Protein AF-A0A1G3ACG8-F1 (afdb_monomer)

Sequence (148 aa):
MSSANKPGHFAMQLLQQDQPFSESQYKEYRMKLEDALTTAQRRERLVGHAAWVSFLIAFVLMFVGGSKVAGDFDPSSRDATIFSVTLGVIYCIAAVTWPLAMASYFSRFRPRVRDLKEQIRDTAILALQCEIADLRKQIGTPRRDDAT

Mean predicted aligned error: 13.7 Å

pLDDT: mean 75.16, std 11.07, range [40.5, 90.44]

Solvent-accessible surface area (backbone atoms only — not comparable to full-a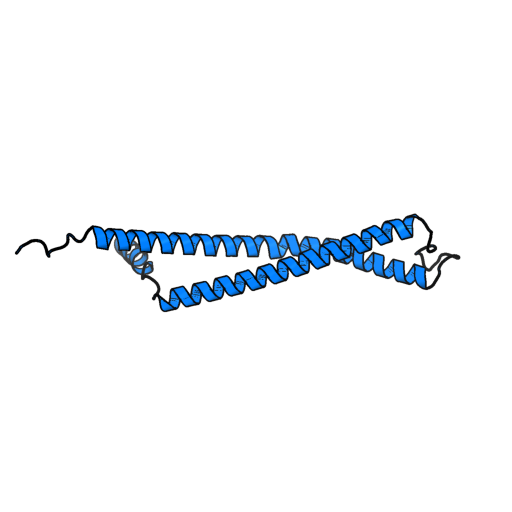tom values): 8266 Å² total; per-residue (Å²): 140,81,83,82,80,64,72,66,61,57,56,53,53,59,62,58,68,67,61,76,67,52,72,66,57,48,53,52,53,51,51,54,50,50,52,51,47,54,53,51,50,53,51,45,52,52,45,52,48,53,22,54,52,26,44,53,53,26,51,54,43,52,52,47,55,73,65,45,80,61,31,43,49,49,80,87,44,94,60,42,39,78,67,18,36,51,51,38,52,51,32,52,51,22,58,55,47,23,59,53,36,49,49,48,43,63,70,59,40,53,55,54,55,49,54,52,51,50,52,52,50,52,55,50,52,54,52,52,51,50,51,53,53,50,51,49,50,61,68,69,49,74,78,87,76,84,83,128

Nearest PDB structures (foldseek):
  7o3w-assembly1_A  TM=4.739E-01  e=5.590E-01  Synechocystis sp. PCC 6803 substr. Kazusa
  7o3z-assembly1_F  TM=3.455E-01  e=3.235E-01  Synechocystis sp. PCC 6803 substr. Kazusa
  3q0k-assembly2_C  TM=4.855E-01  e=3.047E+00  Homo sapiens
  8qbr-assembly1_A  TM=4.279E-01  e=3.218E+00  Nostoc punctiforme
  2rd0-assembly1_B  TM=3.631E-01  e=5.561E+00  Homo sapiens

Foldseek 3Di:
DDDDDDPVVVVVVVVVVPPPDDPVRLVVVLVVLVVQLVVLVVVLVVLVVLLVVLVVLLVVLVCCQVVCPVHHCDPPDPRDDPVSVVSNVSNVCSVVSNVVSVCCNVPPRVVVNVVSVVVSVVSVVVVVVVVVVVVCVVVVPPPPPPDD

Secondary structure (DSSP, 8-state):
------HHHHHHHHHHTT----HHHHHHHHHHHHHHHHHHHHHHHHHHHHHHHHHHHHHHHHHHHHTTTT--S-TTSTT--HHHHHHHHHHHHHHHHHHHHHHHIIIIIHHHHHHHHHHHHHHHHHHHHHHHHHHHHHHHS--TTS--

Structure (mmCIF, N/CA/C/O backbone):
data_AF-A0A1G3ACG8-F1
#
_entry.id   AF-A0A1G3ACG8-F1
#
loop_
_atom_site.group_PDB
_atom_site.id
_atom_site.type_symbol
_atom_site.label_atom_id
_atom_site.label_alt_id
_atom_site.label_comp_id
_atom_site.label_asym_id
_atom_site.label_entity_id
_atom_site.label_seq_id
_atom_site.pdbx_PDB_ins_code
_atom_site.Cartn_x
_atom_site.Cartn_y
_atom_site.Cartn_z
_atom_site.occupancy
_atom_site.B_iso_or_equiv
_atom_site.auth_seq_id
_atom_site.auth_comp_id
_atom_site.auth_asym_id
_atom_site.auth_atom_id
_atom_site.pdbx_PDB_model_num
ATOM 1 N N . MET A 1 1 ? 9.798 -9.985 61.101 1.00 40.50 1 MET A N 1
ATOM 2 C CA . MET A 1 1 ? 8.824 -8.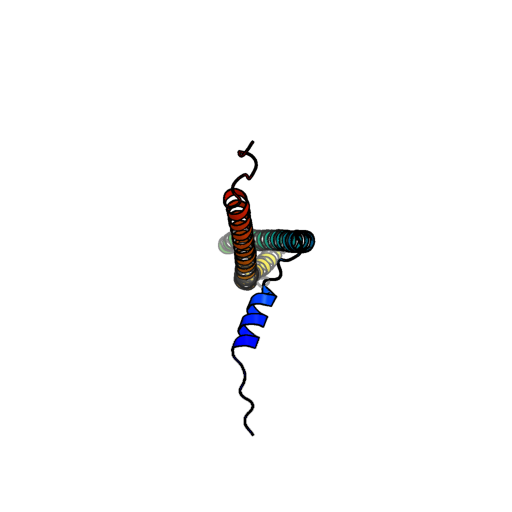907 60.826 1.00 40.50 1 MET A CA 1
ATOM 3 C C . MET A 1 1 ? 8.341 -9.086 59.396 1.00 40.50 1 MET A C 1
ATOM 5 O O . MET A 1 1 ? 9.069 -8.747 58.478 1.00 40.50 1 MET A O 1
ATOM 9 N N . SER A 1 2 ? 7.200 -9.754 59.218 1.00 44.59 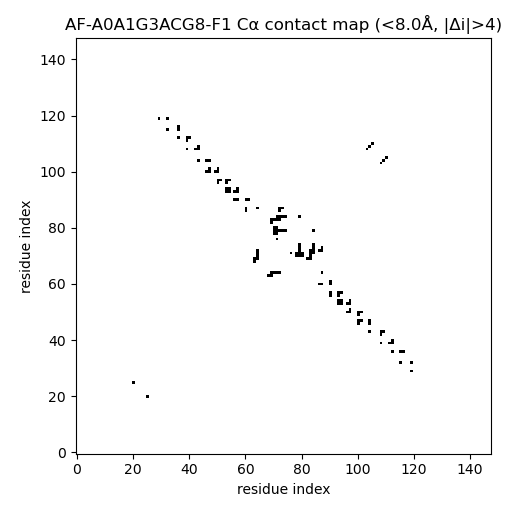2 SER A N 1
ATOM 10 C CA . SER A 1 2 ? 6.654 -10.133 57.909 1.00 44.59 2 SER A CA 1
ATOM 11 C C . SER A 1 2 ? 5.288 -9.469 57.765 1.00 44.59 2 SER A C 1
ATOM 13 O O . SER A 1 2 ? 4.360 -9.801 58.503 1.00 44.59 2 SER A O 1
ATOM 15 N N . SER A 1 3 ? 5.193 -8.466 56.895 1.00 47.75 3 SER A N 1
ATOM 16 C CA . SER A 1 3 ? 3.948 -7.748 56.630 1.00 47.75 3 SER A CA 1
ATOM 17 C C . SER A 1 3 ? 3.078 -8.588 55.700 1.00 47.75 3 SER A C 1
ATOM 19 O O . SER A 1 3 ? 3.401 -8.776 54.529 1.00 47.75 3 SER A O 1
ATOM 21 N N . ALA A 1 4 ? 1.978 -9.110 56.240 1.00 54.34 4 ALA A N 1
ATOM 22 C CA . ALA A 1 4 ? 0.964 -9.848 55.502 1.00 54.34 4 ALA A CA 1
ATOM 23 C C . ALA A 1 4 ? 0.307 -8.942 54.443 1.00 54.34 4 ALA A C 1
ATOM 25 O O . ALA A 1 4 ? -0.466 -8.037 54.763 1.00 54.34 4 ALA A O 1
ATOM 26 N N . ASN A 1 5 ? 0.639 -9.190 53.177 1.00 56.38 5 ASN A N 1
ATOM 27 C CA . ASN A 1 5 ? 0.069 -8.525 52.013 1.00 56.38 5 ASN A CA 1
ATOM 28 C C . ASN A 1 5 ? -1.395 -8.981 51.848 1.00 56.38 5 ASN A C 1
ATOM 30 O O . ASN A 1 5 ? -1.653 -10.156 51.588 1.00 56.38 5 ASN A O 1
ATOM 34 N N . LYS A 1 6 ? -2.365 -8.088 52.087 1.00 54.91 6 LYS A N 1
ATOM 35 C CA . LYS A 1 6 ? -3.800 -8.419 52.070 1.00 54.91 6 LYS A CA 1
ATOM 36 C C . LYS A 1 6 ? -4.299 -8.547 50.617 1.00 54.91 6 LYS A C 1
ATOM 38 O O . LYS A 1 6 ? -4.358 -7.531 49.926 1.00 54.91 6 LYS A O 1
ATOM 43 N N . PRO A 1 7 ? -4.758 -9.732 50.166 1.00 59.47 7 PRO A N 1
ATOM 44 C CA . PRO A 1 7 ? -5.220 -9.948 48.788 1.00 59.47 7 PRO A CA 1
ATOM 45 C C . PRO A 1 7 ? -6.462 -9.120 48.406 1.00 59.47 7 PRO A C 1
ATOM 47 O O . PRO A 1 7 ? -6.721 -8.903 47.225 1.00 59.47 7 PRO A O 1
ATOM 50 N N . GLY A 1 8 ? -7.204 -8.589 49.385 1.00 59.78 8 GLY A N 1
ATOM 51 C CA . GLY A 1 8 ? -8.377 -7.744 49.136 1.00 59.78 8 GLY A CA 1
ATOM 52 C C . GLY A 1 8 ? -8.062 -6.375 48.520 1.00 59.78 8 GLY A C 1
ATOM 53 O O . GLY A 1 8 ? -8.896 -5.837 47.798 1.00 59.78 8 GLY A O 1
ATOM 54 N N . HIS A 1 9 ? -6.861 -5.824 48.740 1.00 58.41 9 HIS A N 1
ATOM 55 C CA . HIS A 1 9 ? -6.505 -4.502 48.208 1.00 58.41 9 HIS A CA 1
ATOM 56 C C . HIS A 1 9 ? -6.258 -4.537 46.692 1.00 58.41 9 HIS A C 1
ATOM 58 O O . HIS A 1 9 ? -6.559 -3.577 45.988 1.00 58.41 9 HIS A O 1
ATOM 64 N N . PHE A 1 10 ? -5.767 -5.668 46.178 1.00 63.22 10 PHE A N 1
ATOM 65 C CA . PHE A 1 10 ? -5.525 -5.866 44.750 1.00 63.22 10 PHE A CA 1
ATOM 66 C C . PHE A 1 10 ? -6.834 -6.077 43.975 1.00 63.22 10 PHE A C 1
ATOM 68 O O . PHE A 1 10 ? -7.020 -5.501 42.909 1.00 63.22 10 PHE A O 1
ATOM 75 N N . ALA A 1 11 ? -7.784 -6.829 44.544 1.00 62.56 11 ALA A N 1
ATOM 76 C CA . ALA A 1 11 ? -9.113 -7.017 43.956 1.00 62.56 11 ALA A CA 1
ATOM 77 C C . ALA A 1 11 ? -9.922 -5.707 43.905 1.00 62.56 11 ALA A C 1
ATOM 79 O O . ALA A 1 11 ? -10.585 -5.435 42.907 1.00 62.56 11 ALA A O 1
ATOM 80 N N . MET A 1 12 ? -9.826 -4.863 44.941 1.00 55.94 12 MET A N 1
ATOM 81 C CA . MET A 1 12 ? -10.435 -3.526 44.926 1.00 55.94 12 MET A CA 1
ATOM 82 C C . MET A 1 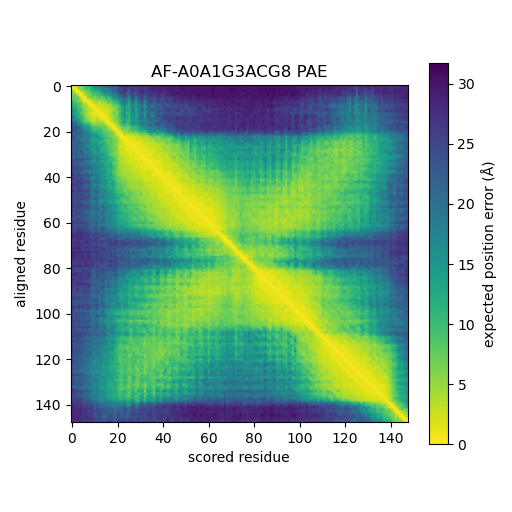12 ? -9.767 -2.580 43.918 1.00 55.94 12 MET A C 1
ATOM 84 O O . MET A 1 12 ? -10.463 -1.782 43.299 1.00 55.94 12 MET A O 1
ATOM 88 N N . GLN A 1 13 ? -8.449 -2.683 43.712 1.00 58.44 13 GLN A N 1
ATOM 89 C CA . GLN A 1 13 ? -7.744 -1.919 42.674 1.00 58.44 13 GLN A CA 1
ATOM 90 C C . GLN A 1 13 ? -8.094 -2.378 41.251 1.00 58.44 13 GLN A C 1
ATOM 92 O O . GLN A 1 13 ? -8.243 -1.530 40.376 1.00 58.44 13 GLN A O 1
ATOM 97 N N . LEU A 1 14 ? -8.289 -3.682 41.027 1.00 55.59 14 LEU A N 1
ATOM 98 C CA . LEU A 1 14 ? -8.782 -4.218 39.751 1.00 55.59 14 LEU A CA 1
ATOM 99 C C . LEU A 1 14 ? -10.220 -3.764 39.458 1.00 55.59 14 LEU A C 1
ATOM 101 O O . LEU A 1 14 ? -10.516 -3.380 38.335 1.00 55.59 14 LEU A O 1
ATOM 105 N N . LEU A 1 15 ? -11.088 -3.722 40.475 1.00 55.78 15 LEU A N 1
ATOM 106 C CA . LEU A 1 15 ? -12.457 -3.200 40.350 1.00 55.78 15 LEU A CA 1
ATOM 107 C C . LEU A 1 15 ? -12.515 -1.677 40.135 1.00 55.78 15 LEU A C 1
ATOM 109 O O . LEU A 1 15 ? -13.484 -1.181 39.572 1.00 55.78 15 LEU A O 1
ATOM 113 N N . GLN A 1 16 ? -11.500 -0.926 40.575 1.00 53.59 16 GLN A N 1
ATOM 114 C CA . GLN A 1 16 ? -11.403 0.520 40.333 1.00 53.59 16 GLN A CA 1
ATOM 115 C C . GLN A 1 16 ? -10.802 0.878 38.967 1.00 53.59 16 GLN A C 1
ATOM 117 O O . GLN A 1 16 ? -10.961 2.017 38.533 1.00 53.59 16 GLN A O 1
ATOM 122 N N . GLN A 1 17 ? -10.143 -0.059 38.272 1.00 53.41 17 GLN A N 1
ATOM 123 C CA . GLN A 1 17 ? -9.717 0.159 36.884 1.00 53.41 17 GLN A CA 1
ATOM 124 C C . GLN A 1 17 ? -10.887 0.149 35.889 1.00 53.41 17 GLN A C 1
ATOM 126 O O . GLN A 1 17 ? -10.748 0.723 34.813 1.00 53.41 17 GLN A O 1
ATOM 131 N N . ASP A 1 18 ? -12.043 -0.398 36.271 1.00 53.19 18 ASP A N 1
ATOM 132 C CA . ASP A 1 18 ? -13.298 -0.349 35.508 1.00 53.19 18 ASP A CA 1
ATOM 133 C C . ASP A 1 18 ? -14.082 0.951 35.760 1.00 53.19 18 ASP A C 1
ATOM 135 O O . ASP A 1 18 ? -15.313 0.959 35.814 1.00 53.19 18 ASP A O 1
ATOM 139 N N . GLN A 1 19 ? -13.397 2.085 35.940 1.00 52.12 19 GLN A N 1
ATOM 140 C CA . GLN A 1 19 ? -14.091 3.366 35.890 1.00 52.12 19 GLN A CA 1
ATOM 141 C C . GLN A 1 19 ? -14.521 3.576 34.429 1.00 52.12 19 GLN A C 1
ATOM 143 O O . GLN A 1 19 ? -13.648 3.699 33.564 1.00 52.12 19 GLN A O 1
ATOM 148 N N . PRO A 1 20 ? -15.832 3.556 34.111 1.00 58.47 20 PRO A N 1
ATOM 149 C CA . PRO A 1 20 ? -16.277 3.682 32.735 1.00 58.47 20 PRO A CA 1
ATOM 150 C C . PRO A 1 20 ? -15.772 5.026 32.220 1.00 58.47 20 PRO A C 1
ATOM 152 O O . PRO A 1 20 ? -16.048 6.067 32.822 1.00 58.47 20 PRO A O 1
ATOM 155 N N . PHE A 1 21 ? -14.976 4.990 31.148 1.00 58.16 21 PHE A N 1
ATOM 156 C CA . PHE A 1 21 ? -14.540 6.193 30.446 1.00 58.16 21 PHE A CA 1
ATOM 157 C C . PHE A 1 21 ? -15.738 7.125 30.277 1.00 58.16 21 PHE A C 1
ATOM 159 O O . PHE A 1 21 ? -16.827 6.668 29.917 1.00 58.16 21 PHE A O 1
ATOM 166 N N . SER A 1 22 ? -15.552 8.426 30.528 1.00 68.38 22 SER A N 1
ATOM 167 C CA . SER A 1 22 ? -16.632 9.369 30.252 1.00 68.38 22 SER A CA 1
ATOM 168 C C . SER A 1 22 ? -17.033 9.227 28.784 1.00 68.38 22 SER A C 1
ATOM 170 O O . SER A 1 22 ? -16.185 9.015 27.913 1.00 68.38 22 SER A O 1
ATOM 172 N N . GLU A 1 23 ? -18.325 9.337 28.491 1.00 71.25 23 GLU A N 1
ATOM 173 C CA . GLU A 1 23 ? -18.867 9.139 27.141 1.00 71.25 23 GLU A CA 1
ATOM 174 C C . GLU A 1 23 ? -18.129 10.004 26.091 1.00 71.25 23 GLU A C 1
ATOM 176 O O . GLU A 1 23 ? -17.880 9.586 24.958 1.00 71.25 23 GLU A O 1
ATOM 181 N N . SER A 1 24 ? -17.663 11.186 26.513 1.00 76.25 24 SER A N 1
ATOM 182 C CA . SER A 1 24 ? -16.800 12.079 25.737 1.00 76.25 24 SER A CA 1
ATOM 183 C C . SER A 1 24 ? -15.398 11.516 25.461 1.00 76.25 24 SER A C 1
ATOM 185 O O . SER A 1 24 ? -14.945 11.576 24.318 1.00 76.25 24 SER A O 1
ATOM 187 N N . GLN A 1 25 ? -14.723 10.935 26.458 1.00 73.44 25 GLN A N 1
ATOM 188 C CA . GLN A 1 25 ? -13.406 10.308 26.297 1.00 73.44 25 GLN A CA 1
ATOM 189 C C . GLN A 1 25 ? -13.481 9.063 25.411 1.00 73.44 25 GLN A C 1
ATOM 191 O O . GLN A 1 25 ? -12.606 8.857 24.569 1.00 73.44 25 GLN A O 1
ATOM 196 N N . TYR A 1 26 ? -14.543 8.265 25.546 1.00 73.25 26 TYR A N 1
ATOM 197 C CA . TYR A 1 26 ? -14.772 7.106 24.684 1.00 73.25 26 TYR A CA 1
ATOM 198 C C . TYR A 1 26 ? -14.972 7.525 23.220 1.00 73.25 26 TYR A C 1
ATOM 200 O O . TYR A 1 26 ? -14.348 6.968 22.314 1.00 73.25 26 TYR A O 1
ATOM 208 N N . LYS A 1 27 ? -15.789 8.559 22.978 1.00 77.12 27 LYS A N 1
ATOM 209 C CA . LYS A 1 27 ? -16.026 9.097 21.632 1.00 77.12 27 LYS A CA 1
ATOM 210 C C . LYS A 1 27 ? -14.745 9.635 20.991 1.00 77.12 27 LYS A C 1
ATOM 212 O O . LYS A 1 27 ? -14.491 9.371 19.815 1.00 77.12 27 LYS A O 1
ATOM 217 N N . 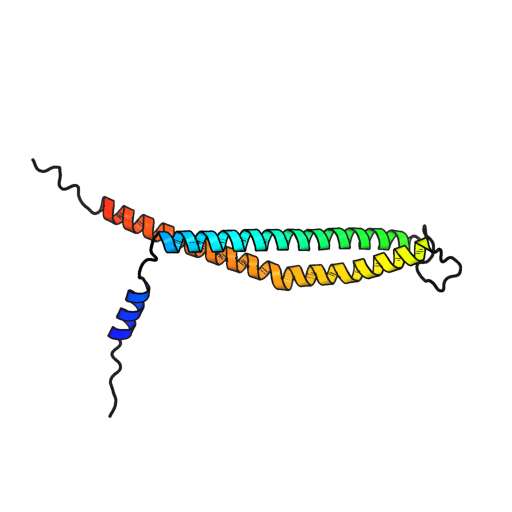GLU A 1 28 ? -13.924 10.350 21.757 1.00 80.25 28 GLU A N 1
ATOM 218 C CA . GLU A 1 28 ? -12.646 10.874 21.272 1.00 80.25 28 GLU A CA 1
ATOM 219 C C . GLU A 1 28 ? -11.642 9.748 20.972 1.00 80.25 28 GLU A C 1
ATOM 221 O O . GLU A 1 28 ? -10.967 9.770 19.939 1.00 80.25 28 GLU A O 1
ATOM 226 N N . TYR A 1 29 ? -11.577 8.729 21.833 1.00 76.00 29 TYR A N 1
ATOM 227 C CA . TYR A 1 29 ? -10.734 7.553 21.624 1.00 76.00 29 TYR A CA 1
ATOM 228 C C . TYR A 1 29 ? -11.128 6.786 20.355 1.00 76.00 29 TYR A C 1
ATOM 230 O O . TYR A 1 29 ? -10.267 6.460 19.533 1.00 76.00 29 TYR A O 1
ATOM 238 N N . ARG A 1 30 ? -12.432 6.580 20.136 1.00 77.94 30 ARG A N 1
ATOM 239 C CA . ARG A 1 30 ? -12.957 5.935 18.928 1.00 77.94 30 ARG A CA 1
ATOM 240 C C . ARG A 1 30 ? -12.621 6.724 17.660 1.00 77.94 30 ARG A C 1
ATOM 242 O O . ARG A 1 30 ? -12.152 6.127 16.695 1.00 77.94 30 ARG A O 1
ATOM 249 N N . MET A 1 31 ? -12.793 8.049 17.669 1.00 82.44 31 MET A N 1
ATOM 250 C CA . MET A 1 31 ? -12.417 8.893 16.525 1.00 82.44 31 MET A CA 1
ATOM 251 C C . MET A 1 31 ? -10.925 8.778 16.190 1.00 82.44 31 MET A C 1
ATOM 253 O O . MET A 1 31 ? -10.574 8.636 15.021 1.00 82.44 31 MET A O 1
ATOM 257 N N . LYS A 1 32 ? -10.041 8.784 17.197 1.00 81.75 32 LYS A N 1
ATOM 258 C CA . LYS A 1 32 ? -8.591 8.618 16.982 1.00 81.75 32 LYS A CA 1
ATOM 259 C C . LYS A 1 32 ? -8.245 7.250 16.389 1.00 81.75 32 LYS A C 1
ATOM 261 O O . LYS A 1 32 ? -7.386 7.168 15.513 1.00 81.75 32 LYS A O 1
ATOM 266 N N . LEU A 1 33 ? -8.912 6.187 16.836 1.00 76.75 33 LEU A N 1
ATOM 267 C CA . LEU A 1 33 ? -8.748 4.835 16.289 1.00 76.75 33 LEU A CA 1
ATOM 268 C C . LEU A 1 33 ? -9.221 4.733 14.836 1.00 76.75 33 LEU A C 1
ATOM 270 O O . LEU A 1 33 ? -8.519 4.158 14.005 1.00 76.75 33 LEU A O 1
ATOM 274 N N . GLU A 1 34 ? -10.380 5.309 14.515 1.00 80.81 34 GLU A N 1
ATOM 275 C CA . GLU A 1 34 ? -10.910 5.337 13.149 1.00 80.81 34 GLU A CA 1
ATOM 276 C C . GLU A 1 34 ? -9.994 6.143 12.209 1.00 80.81 34 GLU A C 1
ATOM 278 O O . GLU A 1 34 ? -9.677 5.685 11.107 1.00 80.81 34 GLU A O 1
ATOM 283 N N . ASP A 1 35 ? -9.475 7.291 12.650 1.00 84.75 35 ASP A N 1
ATOM 284 C CA . ASP A 1 35 ? -8.535 8.101 11.864 1.00 84.75 35 ASP A CA 1
ATOM 285 C C . ASP A 1 35 ? -7.184 7.385 11.647 1.00 84.75 35 ASP A C 1
ATOM 287 O O . ASP A 1 35 ? -6.642 7.333 10.535 1.00 84.75 35 ASP A O 1
ATOM 291 N N . ALA A 1 36 ? -6.672 6.713 12.682 1.00 76.69 36 ALA A N 1
ATOM 292 C CA . ALA A 1 36 ? -5.478 5.879 12.572 1.00 76.69 36 ALA A CA 1
ATOM 293 C C . ALA A 1 36 ? -5.684 4.702 11.601 1.00 76.69 36 ALA A C 1
ATOM 295 O O . ALA A 1 36 ? -4.801 4.407 10.787 1.00 76.69 36 ALA A O 1
ATOM 296 N N . LEU A 1 37 ? -6.853 4.053 11.643 1.00 77.38 37 LEU A N 1
ATOM 297 C CA . LEU A 1 37 ? -7.203 2.945 10.756 1.00 77.38 37 LEU A CA 1
ATOM 298 C C . LEU A 1 37 ? -7.318 3.408 9.299 1.00 77.38 37 LEU A C 1
ATOM 300 O O . LEU A 1 37 ? -6.741 2.779 8.409 1.00 77.38 37 LEU A O 1
ATOM 304 N N . THR A 1 38 ? -8.015 4.514 9.040 1.00 83.44 38 THR A N 1
ATOM 305 C CA . THR A 1 38 ? -8.161 5.050 7.677 1.00 83.44 38 THR A CA 1
ATOM 306 C C . THR A 1 38 ? -6.814 5.481 7.098 1.00 83.44 38 THR A C 1
ATOM 308 O O . THR A 1 38 ? -6.510 5.177 5.940 1.00 83.44 38 THR A O 1
ATOM 311 N N . THR A 1 39 ? -5.954 6.104 7.907 1.00 80.00 39 THR A N 1
ATOM 312 C CA . THR A 1 39 ? -4.592 6.475 7.503 1.00 80.00 39 THR A CA 1
ATOM 313 C C . THR A 1 39 ? -3.736 5.243 7.203 1.00 80.00 39 THR A C 1
ATOM 315 O O . THR A 1 39 ? -3.043 5.203 6.181 1.00 80.00 39 THR A O 1
ATOM 318 N N . ALA A 1 40 ? -3.795 4.213 8.052 1.00 74.31 40 ALA A N 1
ATOM 319 C CA . ALA A 1 40 ? -3.072 2.962 7.840 1.00 74.31 40 ALA A CA 1
ATOM 320 C C . ALA A 1 40 ? -3.535 2.243 6.561 1.00 74.31 40 ALA A C 1
ATOM 322 O O . ALA A 1 40 ? -2.695 1.832 5.761 1.00 74.31 40 ALA A O 1
ATOM 323 N N . GLN A 1 41 ? -4.848 2.181 6.313 1.00 79.44 41 GLN A N 1
ATOM 324 C CA . GLN A 1 41 ? -5.422 1.591 5.099 1.00 79.44 41 GLN A CA 1
ATOM 325 C C . GLN A 1 41 ? -5.047 2.358 3.829 1.00 79.44 41 GLN A C 1
ATOM 327 O O . GLN A 1 41 ? -4.744 1.744 2.806 1.00 79.44 41 GLN A O 1
ATOM 332 N N . ARG A 1 42 ? -5.043 3.698 3.861 1.00 83.50 42 ARG A N 1
ATOM 333 C CA . ARG A 1 42 ? -4.594 4.505 2.713 1.00 83.50 42 ARG A CA 1
ATOM 334 C C . ARG A 1 42 ? -3.141 4.198 2.365 1.00 83.50 42 ARG A C 1
ATOM 336 O O . ARG A 1 42 ? -2.825 4.007 1.194 1.00 83.50 42 ARG A O 1
ATOM 343 N N . ARG A 1 43 ? -2.268 4.103 3.372 1.00 77.38 43 ARG A N 1
ATOM 344 C CA . ARG A 1 43 ? -0.856 3.751 3.162 1.00 77.38 43 ARG A CA 1
ATOM 345 C C . ARG A 1 43 ? -0.691 2.320 2.651 1.00 77.38 43 ARG A C 1
ATOM 347 O O . ARG A 1 43 ? 0.081 2.115 1.724 1.00 77.38 43 ARG A O 1
ATOM 354 N N . GLU A 1 44 ? -1.441 1.362 3.193 1.00 77.69 44 GLU A N 1
ATOM 355 C CA . GLU A 1 44 ? -1.450 -0.027 2.715 1.00 77.69 44 GLU A CA 1
ATOM 356 C C . GLU A 1 44 ? -1.856 -0.109 1.235 1.00 77.69 44 GLU A C 1
ATOM 358 O O . GLU A 1 44 ? -1.157 -0.740 0.444 1.00 77.69 44 GLU A O 1
ATOM 363 N N . ARG A 1 45 ? -2.924 0.595 0.830 1.00 83.56 45 ARG A N 1
ATOM 364 C CA . ARG A 1 45 ? -3.356 0.655 -0.577 1.00 83.56 45 ARG A CA 1
ATOM 365 C C . ARG A 1 45 ? -2.306 1.282 -1.484 1.00 83.56 45 ARG A C 1
ATOM 367 O O . ARG A 1 45 ? -2.075 0.760 -2.567 1.00 83.56 45 ARG A O 1
ATOM 374 N N . LEU A 1 46 ? -1.669 2.374 -1.059 1.00 83.12 46 LEU A N 1
ATOM 375 C CA . LEU A 1 46 ? -0.621 3.028 -1.847 1.00 83.12 46 LEU A CA 1
ATOM 376 C C . LEU A 1 46 ? 0.593 2.118 -2.038 1.00 83.12 46 LEU A C 1
ATOM 378 O O . LEU A 1 46 ? 1.071 1.985 -3.159 1.00 83.12 46 LEU A O 1
ATOM 382 N N . VAL A 1 47 ? 1.064 1.457 -0.975 1.00 79.69 47 VAL A N 1
ATOM 383 C CA . VAL A 1 47 ? 2.201 0.527 -1.068 1.00 79.69 47 VAL A CA 1
ATOM 384 C C . VAL A 1 47 ? 1.833 -0.701 -1.896 1.00 79.69 47 VAL A C 1
ATOM 386 O O . VAL A 1 47 ? 2.621 -1.108 -2.743 1.00 79.69 47 VAL A O 1
ATOM 389 N N . GLY A 1 48 ? 0.631 -1.255 -1.717 1.00 78.94 48 GLY A N 1
ATOM 390 C CA . GLY A 1 48 ? 0.142 -2.369 -2.531 1.00 78.94 48 GLY A CA 1
ATOM 391 C C . GLY A 1 48 ? 0.015 -2.003 -4.012 1.00 78.94 48 GLY A C 1
ATOM 392 O O . GLY A 1 48 ? 0.427 -2.775 -4.874 1.00 78.94 48 GLY A O 1
ATOM 393 N N . HIS A 1 49 ? -0.486 -0.804 -4.320 1.00 85.69 49 HIS A N 1
ATOM 394 C CA . HIS A 1 49 ? -0.587 -0.314 -5.692 1.00 85.69 49 HIS A CA 1
ATOM 395 C C . HIS A 1 49 ? 0.793 -0.056 -6.307 1.00 85.69 49 HIS A C 1
ATOM 397 O O . HIS A 1 49 ? 1.053 -0.497 -7.421 1.00 85.69 49 HIS A O 1
ATOM 403 N N . ALA A 1 50 ? 1.701 0.588 -5.568 1.00 79.44 50 ALA A N 1
ATOM 404 C CA . ALA A 1 50 ? 3.074 0.824 -6.008 1.00 79.44 50 ALA A CA 1
ATOM 405 C C . ALA A 1 50 ? 3.824 -0.489 -6.259 1.00 79.44 50 ALA A C 1
ATOM 407 O O . ALA A 1 50 ? 4.491 -0.623 -7.284 1.00 79.44 50 ALA A O 1
ATOM 408 N N . ALA A 1 51 ? 3.656 -1.477 -5.372 1.00 80.88 51 ALA A N 1
ATOM 409 C CA . ALA A 1 51 ? 4.156 -2.821 -5.599 1.00 80.88 51 ALA A CA 1
ATOM 410 C C . ALA A 1 51 ? 3.580 -3.353 -6.918 1.00 80.88 51 ALA A C 1
ATOM 412 O O . ALA A 1 51 ? 4.339 -3.643 -7.838 1.00 80.88 51 ALA A O 1
ATOM 413 N N . TRP A 1 52 ? 2.256 -3.422 -7.061 1.00 84.25 52 TRP A N 1
ATOM 414 C CA . TRP A 1 52 ? 1.631 -4.024 -8.241 1.00 84.25 52 TRP A CA 1
ATOM 415 C C . TRP A 1 52 ? 2.073 -3.380 -9.560 1.00 84.25 52 TRP A C 1
ATOM 417 O O . TRP A 1 52 ? 2.426 -4.085 -10.503 1.00 84.25 52 TRP A O 1
ATOM 427 N N . VAL A 1 53 ? 2.143 -2.048 -9.603 1.00 88.00 53 VAL A N 1
ATOM 428 C CA . VAL A 1 53 ? 2.648 -1.301 -10.761 1.00 88.00 53 VAL A CA 1
ATOM 429 C C . VAL A 1 53 ? 4.116 -1.632 -11.034 1.00 88.00 53 VAL A C 1
ATOM 431 O O . VAL A 1 53 ? 4.470 -1.906 -12.178 1.00 88.00 53 VAL A O 1
ATOM 434 N N . SER A 1 54 ? 4.968 -1.667 -10.002 1.00 81.44 54 SER A N 1
ATOM 435 C CA . SER A 1 54 ? 6.388 -2.011 -10.167 1.00 81.44 54 SER A CA 1
ATOM 436 C C . SER A 1 54 ? 6.598 -3.434 -10.697 1.00 81.44 54 SER A C 1
ATOM 438 O O . SER A 1 54 ? 7.453 -3.634 -11.556 1.00 81.44 54 SER A O 1
ATOM 440 N N . PHE A 1 55 ? 5.777 -4.401 -10.272 1.00 86.00 55 PHE A N 1
ATOM 441 C CA . PHE A 1 55 ? 5.800 -5.759 -10.820 1.00 86.00 55 PHE A CA 1
ATOM 442 C C . PHE A 1 55 ? 5.394 -5.795 -12.276 1.00 86.00 55 PHE A C 1
ATOM 444 O O . PHE A 1 55 ? 6.065 -6.437 -13.072 1.00 86.00 55 PHE A O 1
ATOM 451 N N . LEU A 1 56 ? 4.318 -5.097 -12.630 1.00 90.44 56 LEU A N 1
ATOM 452 C CA . LEU A 1 56 ? 3.809 -5.086 -13.994 1.00 90.44 56 LEU A CA 1
ATOM 453 C C . LEU A 1 56 ? 4.846 -4.477 -14.949 1.00 90.44 56 LEU A C 1
ATOM 455 O O . LEU A 1 56 ? 5.119 -5.045 -16.002 1.00 90.44 56 LEU A O 1
ATOM 459 N N . ILE A 1 57 ? 5.500 -3.387 -14.535 1.00 87.75 57 ILE A N 1
ATOM 460 C CA . ILE A 1 57 ? 6.607 -2.775 -15.280 1.00 87.75 57 ILE A CA 1
ATOM 461 C C . ILE A 1 57 ? 7.786 -3.746 -15.403 1.00 87.75 57 ILE A C 1
ATOM 463 O O . ILE A 1 57 ? 8.263 -3.978 -16.511 1.00 87.75 57 ILE A O 1
ATOM 467 N N . ALA A 1 58 ? 8.244 -4.340 -14.295 1.00 84.88 58 ALA A N 1
ATOM 468 C CA . ALA A 1 58 ? 9.358 -5.288 -14.316 1.00 84.88 58 ALA A CA 1
ATOM 469 C C . ALA A 1 58 ? 9.051 -6.507 -15.199 1.00 84.88 58 ALA A C 1
ATOM 471 O O . ALA A 1 58 ? 9.899 -6.935 -15.975 1.00 84.88 58 ALA A O 1
ATOM 472 N N . PHE A 1 59 ? 7.825 -7.027 -15.131 1.00 87.62 59 PHE A N 1
ATOM 473 C CA . PHE A 1 59 ? 7.360 -8.157 -15.923 1.00 87.62 59 PHE A CA 1
ATOM 474 C C . PHE A 1 59 ? 7.360 -7.823 -17.415 1.00 87.62 59 PHE A C 1
ATOM 476 O O . PHE A 1 59 ? 7.967 -8.544 -18.199 1.00 87.62 59 PHE A O 1
ATOM 483 N N . VAL A 1 60 ? 6.760 -6.698 -17.818 1.00 88.00 60 VAL A N 1
ATOM 484 C CA . VAL A 1 60 ? 6.766 -6.260 -19.224 1.00 88.00 60 VAL A CA 1
ATOM 485 C C . VAL A 1 60 ? 8.197 -6.075 -19.729 1.00 88.00 60 VAL A C 1
ATOM 487 O O . VAL A 1 60 ? 8.545 -6.583 -20.793 1.00 88.00 60 VAL A O 1
ATOM 490 N N . LEU A 1 61 ? 9.053 -5.410 -18.950 1.00 84.44 61 LEU A N 1
ATOM 491 C CA . LEU A 1 61 ? 10.448 -5.178 -19.324 1.00 84.44 61 LEU A CA 1
ATOM 492 C C . LEU A 1 61 ? 11.274 -6.468 -19.388 1.00 84.44 61 LEU A C 1
ATOM 494 O O . LEU A 1 61 ? 12.163 -6.561 -20.231 1.00 84.44 61 LEU A O 1
ATOM 498 N N . MET A 1 62 ? 10.957 -7.480 -18.577 1.00 83.12 62 MET A N 1
ATOM 499 C CA . MET A 1 62 ? 11.579 -8.805 -18.661 1.00 83.12 62 MET A CA 1
ATOM 500 C C . MET A 1 62 ? 11.306 -9.463 -20.020 1.00 83.12 62 MET A C 1
ATOM 502 O O . MET A 1 62 ? 12.222 -10.005 -20.636 1.00 83.12 62 MET A O 1
ATOM 506 N N . PHE A 1 63 ? 10.070 -9.373 -20.523 1.00 84.94 63 PHE A N 1
ATOM 507 C CA . PHE A 1 63 ? 9.722 -9.883 -21.855 1.00 84.94 63 PHE A CA 1
ATOM 508 C C . PHE A 1 63 ? 10.354 -9.052 -22.973 1.00 84.94 63 PHE A C 1
ATOM 510 O O . PHE A 1 63 ? 10.900 -9.620 -23.918 1.00 84.94 63 PHE A O 1
ATOM 517 N N . VAL A 1 64 ? 10.336 -7.720 -22.858 1.00 82.25 64 VAL A N 1
ATOM 518 C CA . VAL A 1 64 ? 10.960 -6.830 -23.851 1.00 82.25 64 VAL A CA 1
ATOM 519 C C . VAL A 1 64 ? 12.466 -7.092 -23.943 1.00 82.25 64 VAL A C 1
ATOM 521 O O . VAL A 1 64 ? 12.972 -7.299 -25.044 1.00 82.25 64 VAL A O 1
ATOM 524 N N . GLY A 1 65 ? 13.161 -7.188 -22.807 1.00 75.12 65 GLY A N 1
ATOM 525 C CA . GLY A 1 65 ? 14.587 -7.517 -22.755 1.00 75.12 65 GLY A CA 1
ATOM 526 C C . GLY A 1 65 ? 14.906 -8.914 -23.275 1.00 75.12 65 GLY A C 1
ATOM 527 O O . GLY A 1 65 ? 15.821 -9.079 -24.076 1.00 75.12 65 GLY A O 1
ATOM 528 N N . GLY A 1 66 ? 14.123 -9.921 -22.876 1.00 76.94 66 GLY A N 1
ATOM 529 C CA . GLY A 1 66 ? 14.316 -11.303 -23.324 1.00 76.94 66 GLY A CA 1
ATOM 530 C C . GLY A 1 66 ? 14.061 -11.501 -24.820 1.00 76.94 66 GLY A C 1
ATOM 531 O O . GLY A 1 66 ? 14.721 -12.318 -25.456 1.00 76.94 66 GLY A O 1
ATOM 532 N N . SER A 1 67 ? 13.141 -10.726 -25.399 1.00 79.44 67 SER A N 1
ATOM 533 C CA . SER A 1 67 ? 12.820 -10.784 -26.829 1.00 79.44 67 SER A CA 1
ATOM 534 C C . SER A 1 67 ? 13.861 -10.111 -27.732 1.00 79.44 67 SER A C 1
ATOM 536 O O . SER A 1 67 ? 13.773 -10.255 -28.949 1.00 79.44 67 SER A O 1
ATOM 538 N N . LYS A 1 68 ? 14.823 -9.360 -27.166 1.00 70.25 68 LYS A N 1
ATOM 539 C CA . LYS A 1 68 ? 15.806 -8.526 -27.889 1.00 70.25 68 LYS A CA 1
ATOM 540 C C . LYS A 1 68 ? 15.206 -7.550 -28.917 1.00 70.25 68 LYS A C 1
ATOM 542 O O . LYS A 1 68 ? 15.938 -6.964 -29.707 1.00 70.25 68 LYS A O 1
ATOM 547 N N . VAL A 1 69 ? 13.890 -7.316 -28.892 1.00 70.56 69 VAL A N 1
ATOM 548 C CA . VAL A 1 69 ? 13.185 -6.446 -29.855 1.00 70.56 69 VAL A CA 1
ATOM 549 C C . VAL A 1 69 ? 13.653 -4.989 -29.755 1.00 70.56 69 VAL A C 1
ATOM 551 O O . VAL A 1 69 ? 13.617 -4.262 -30.743 1.00 70.56 69 VAL A O 1
ATOM 554 N N . ALA A 1 70 ? 14.123 -4.566 -28.578 1.00 64.56 70 ALA A N 1
ATOM 555 C CA . ALA A 1 70 ? 14.604 -3.210 -28.315 1.00 64.56 70 ALA A CA 1
ATOM 556 C C . ALA A 1 70 ? 16.144 -3.076 -28.300 1.00 64.56 70 ALA A C 1
ATOM 558 O O . ALA A 1 70 ? 16.645 -2.012 -27.938 1.00 64.56 70 ALA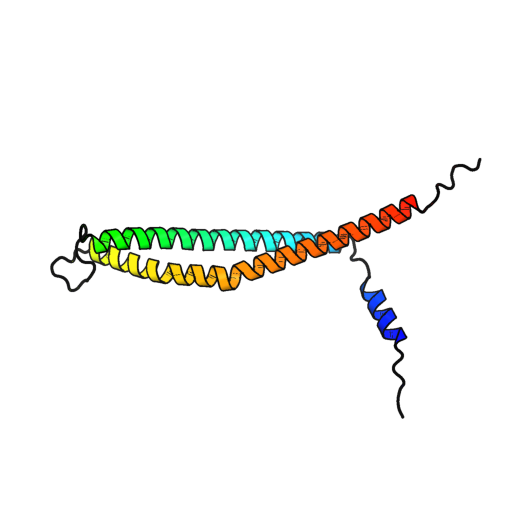 A O 1
ATOM 559 N N . GLY A 1 71 ? 16.889 -4.125 -28.673 1.00 68.19 71 GLY A N 1
ATOM 560 C CA . GLY A 1 71 ? 18.349 -4.198 -28.525 1.00 68.19 71 GLY A CA 1
ATOM 561 C C . GLY A 1 71 ? 18.794 -4.761 -27.171 1.00 68.19 71 GLY A C 1
ATOM 562 O O . GLY A 1 71 ? 17.972 -5.030 -26.292 1.00 68.19 71 GLY A O 1
ATOM 563 N N . ASP A 1 72 ? 20.101 -4.969 -27.002 1.00 75.12 72 ASP A N 1
ATOM 564 C CA . ASP A 1 72 ? 20.655 -5.477 -25.744 1.00 75.12 72 ASP A CA 1
ATOM 565 C C . ASP A 1 72 ? 20.644 -4.372 -24.668 1.00 75.12 72 ASP A C 1
ATOM 567 O O . ASP A 1 72 ? 20.945 -3.201 -24.922 1.00 75.12 72 ASP A O 1
ATOM 571 N N . PHE A 1 73 ? 20.269 -4.747 -23.442 1.00 72.06 73 PHE A N 1
ATOM 572 C CA . PHE A 1 73 ? 20.277 -3.853 -22.275 1.00 72.06 73 PHE A CA 1
ATOM 573 C C . PHE A 1 73 ? 21.678 -3.635 -21.692 1.00 72.06 73 PHE A C 1
ATOM 575 O O . PHE A 1 73 ? 21.857 -2.761 -20.844 1.00 72.06 73 PHE A O 1
ATOM 582 N N . ASP A 1 74 ? 22.665 -4.415 -22.137 1.00 74.31 74 ASP A N 1
ATOM 583 C CA . ASP A 1 74 ? 24.053 -4.260 -21.720 1.00 74.31 74 ASP A CA 1
ATOM 584 C C . ASP A 1 74 ?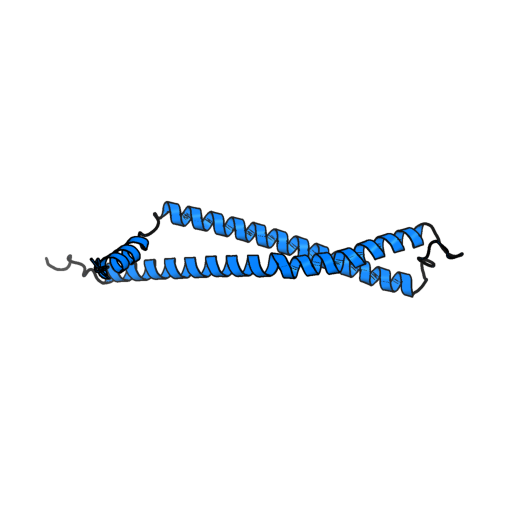 24.687 -3.052 -22.437 1.00 74.31 74 ASP A C 1
ATOM 586 O O . ASP A 1 74 ? 24.790 -3.075 -23.670 1.00 74.31 74 ASP A O 1
ATOM 590 N N . PRO A 1 75 ? 25.141 -2.014 -21.705 1.00 74.19 75 PRO A N 1
ATOM 591 C CA . PRO A 1 75 ? 25.798 -0.848 -22.295 1.00 74.19 75 PRO A CA 1
ATOM 592 C C . PRO A 1 75 ? 27.114 -1.182 -23.013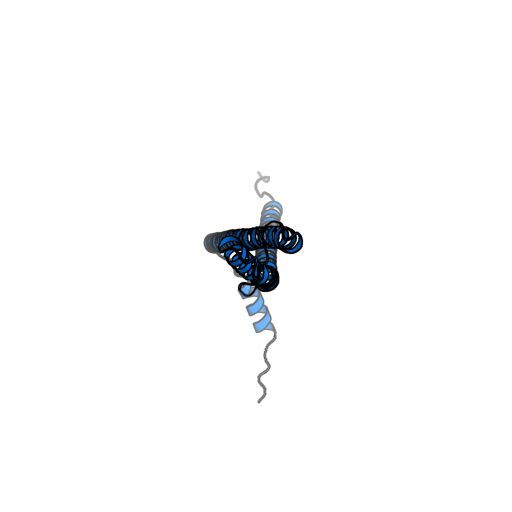 1.00 74.19 75 PRO A C 1
ATOM 594 O O . PRO A 1 75 ? 27.600 -0.365 -23.789 1.00 74.19 75 PRO A O 1
ATOM 597 N N . SER A 1 76 ? 27.696 -2.358 -22.762 1.00 78.94 76 SER A N 1
ATOM 598 C CA . SER A 1 76 ? 28.915 -2.837 -23.425 1.00 78.94 76 SER A CA 1
ATOM 599 C C . SER A 1 76 ? 28.641 -3.543 -24.765 1.00 78.94 76 SER A C 1
ATOM 601 O O . SER A 1 76 ? 29.567 -3.866 -25.513 1.00 78.94 76 SER A O 1
ATOM 603 N N . SER A 1 77 ? 27.373 -3.810 -25.093 1.00 81.12 77 SER A N 1
ATOM 604 C CA . SER A 1 77 ? 27.002 -4.483 -26.340 1.00 81.12 77 SER A CA 1
ATOM 605 C C . SER A 1 77 ? 27.086 -3.541 -27.549 1.00 81.12 77 SER A C 1
ATOM 607 O O . SER A 1 77 ? 26.839 -2.341 -27.452 1.00 81.12 77 SER A O 1
ATOM 609 N N . ARG A 1 78 ? 27.422 -4.086 -28.727 1.00 75.44 78 ARG A N 1
ATOM 610 C CA . ARG A 1 78 ? 27.491 -3.303 -29.979 1.00 75.44 78 ARG A CA 1
ATOM 611 C C . ARG A 1 78 ? 26.120 -2.855 -30.496 1.00 75.44 78 ARG A C 1
ATOM 613 O O . ARG A 1 78 ? 26.068 -1.899 -31.260 1.00 75.44 78 ARG A O 1
ATOM 620 N N . ASP A 1 79 ? 25.051 -3.505 -30.040 1.00 77.75 79 ASP A N 1
ATOM 621 C CA . ASP A 1 79 ? 23.660 -3.195 -30.393 1.00 77.75 79 ASP A CA 1
ATOM 622 C C . ASP A 1 79 ? 22.956 -2.344 -29.313 1.00 77.75 79 ASP A C 1
ATOM 624 O O . ASP A 1 79 ? 21.733 -2.169 -29.336 1.00 77.75 79 ASP A O 1
ATOM 628 N N . ALA A 1 80 ? 23.715 -1.801 -28.353 1.00 74.12 80 ALA A N 1
ATOM 629 C CA . ALA A 1 80 ? 23.193 -0.920 -27.318 1.00 74.12 80 ALA A CA 1
ATOM 630 C C . ALA A 1 80 ? 22.741 0.415 -27.919 1.00 74.12 80 ALA A C 1
ATOM 632 O O . ALA A 1 80 ? 23.535 1.205 -28.433 1.00 74.12 80 ALA A O 1
ATOM 633 N N . THR A 1 81 ? 21.449 0.706 -27.790 1.00 81.12 81 THR A N 1
ATOM 634 C CA . THR A 1 81 ? 20.888 2.020 -28.119 1.00 81.12 81 THR A CA 1
ATOM 635 C C . THR A 1 81 ? 20.640 2.782 -26.814 1.00 81.12 81 THR A C 1
ATOM 637 O O . THR A 1 81 ? 20.332 2.177 -25.792 1.00 81.12 81 THR A O 1
ATOM 640 N N . ILE A 1 82 ? 20.699 4.118 -26.813 1.00 84.38 82 ILE A N 1
ATOM 641 C CA . ILE A 1 82 ? 20.422 4.936 -25.606 1.00 84.38 82 ILE A CA 1
ATOM 642 C C . ILE A 1 82 ? 19.062 4.566 -24.968 1.00 84.38 82 ILE A C 1
ATOM 644 O O . ILE A 1 82 ? 18.918 4.527 -23.742 1.00 84.38 82 ILE A O 1
ATOM 648 N N . PHE A 1 83 ? 18.072 4.223 -25.798 1.00 82.44 83 PHE A N 1
ATOM 649 C CA . PHE A 1 83 ? 16.765 3.728 -25.360 1.00 82.44 83 PHE A CA 1
ATOM 650 C C . PHE A 1 83 ? 16.817 2.354 -24.669 1.00 82.44 83 PHE A C 1
ATOM 652 O O . PHE A 1 83 ? 16.111 2.153 -23.684 1.00 82.44 83 PHE A O 1
ATOM 659 N N . SER A 1 84 ? 17.652 1.415 -25.129 1.00 82.69 84 SER A N 1
ATOM 660 C CA . SER A 1 84 ? 17.760 0.088 -24.505 1.00 82.69 84 SER A CA 1
ATOM 661 C C . SER A 1 84 ? 18.415 0.189 -23.127 1.00 82.69 84 SER A C 1
ATOM 663 O O . SER A 1 84 ? 17.906 -0.359 -22.152 1.00 82.69 84 SER A O 1
ATOM 665 N N . VAL A 1 85 ? 19.481 0.983 -23.004 1.00 83.25 85 VAL A N 1
ATOM 666 C CA . VAL A 1 85 ? 20.191 1.182 -21.731 1.00 83.25 85 VAL A CA 1
ATOM 667 C C . VAL A 1 85 ? 19.282 1.845 -20.689 1.00 83.25 85 VAL A C 1
ATOM 669 O O . VAL A 1 85 ? 19.233 1.409 -19.539 1.00 83.25 85 VAL A O 1
ATOM 672 N N . THR A 1 86 ? 18.504 2.861 -21.081 1.00 86.44 86 THR A N 1
ATOM 673 C CA . THR A 1 86 ? 17.540 3.516 -20.176 1.00 86.44 86 THR A CA 1
ATOM 674 C C . THR A 1 86 ? 16.421 2.571 -19.729 1.00 86.44 86 THR A C 1
ATOM 676 O O . THR A 1 86 ? 16.098 2.542 -18.540 1.00 86.44 86 THR A O 1
ATOM 679 N N . LEU A 1 87 ? 15.886 1.737 -20.629 1.00 84.19 87 LEU A N 1
ATOM 680 C CA . LEU A 1 87 ? 14.935 0.671 -20.280 1.00 84.19 87 LEU A CA 1
ATOM 681 C C . LEU A 1 87 ? 15.536 -0.344 -19.296 1.00 84.19 87 LEU A C 1
ATOM 683 O O . LEU A 1 87 ? 14.861 -0.735 -18.343 1.00 84.19 87 LEU A O 1
ATOM 687 N N . GLY A 1 88 ? 16.808 -0.714 -19.472 1.00 83.62 88 GLY A N 1
ATOM 688 C CA . GLY A 1 88 ? 17.539 -1.590 -18.553 1.00 83.62 88 GLY A CA 1
ATOM 689 C C . GLY A 1 88 ? 17.671 -1.004 -17.142 1.00 83.62 88 GLY A C 1
ATOM 690 O O . GLY A 1 88 ? 17.424 -1.697 -16.156 1.00 83.62 88 GLY A O 1
ATOM 691 N N . VAL A 1 89 ? 17.977 0.292 -17.019 1.00 87.50 89 VAL A N 1
ATOM 692 C CA . VAL A 1 89 ? 18.034 0.976 -15.712 1.00 87.50 89 VAL A CA 1
ATOM 693 C C . VAL A 1 89 ? 16.660 0.997 -15.037 1.00 87.50 89 VAL A C 1
ATOM 695 O O . VAL A 1 89 ? 16.554 0.683 -13.850 1.00 87.50 89 VAL A O 1
ATOM 698 N N . ILE A 1 90 ? 15.599 1.317 -15.787 1.00 86.75 90 ILE A N 1
ATOM 699 C CA . ILE A 1 90 ? 14.221 1.300 -15.270 1.00 86.75 90 ILE A CA 1
ATOM 700 C C . ILE A 1 90 ? 13.848 -0.108 -14.795 1.00 86.75 90 ILE A C 1
ATOM 702 O O . ILE A 1 90 ? 13.275 -0.254 -13.715 1.00 86.75 90 ILE A O 1
ATOM 706 N N . TYR A 1 91 ? 14.216 -1.141 -15.557 1.00 85.00 91 TYR A N 1
ATOM 707 C CA . TYR A 1 91 ? 14.016 -2.535 -15.174 1.00 85.00 91 TYR A CA 1
ATOM 708 C C . TYR A 1 91 ? 14.720 -2.869 -13.855 1.00 85.00 91 TYR A C 1
ATOM 710 O O . TYR A 1 91 ? 14.077 -3.400 -12.954 1.00 85.00 91 TYR A O 1
ATOM 718 N N . CYS A 1 92 ? 15.994 -2.502 -13.692 1.00 86.06 92 CYS A N 1
ATOM 719 C CA . CYS A 1 92 ? 16.736 -2.728 -12.449 1.00 86.06 92 CYS A CA 1
ATOM 720 C C . CYS A 1 92 ? 16.079 -2.035 -11.247 1.00 86.06 92 CYS A C 1
ATOM 722 O O . CYS A 1 92 ? 15.908 -2.650 -10.193 1.00 86.06 92 CYS A O 1
ATOM 724 N N . ILE A 1 93 ? 15.658 -0.775 -11.403 1.00 88.62 93 ILE A N 1
ATOM 725 C CA . ILE A 1 93 ? 14.959 -0.039 -10.341 1.00 88.62 93 ILE A CA 1
ATOM 726 C C . ILE A 1 93 ? 13.643 -0.739 -9.997 1.00 88.62 93 ILE A C 1
ATOM 728 O O . ILE A 1 93 ? 13.365 -0.958 -8.818 1.00 88.62 93 ILE A O 1
ATOM 732 N N . ALA A 1 94 ? 12.849 -1.134 -10.993 1.00 83.25 94 ALA A N 1
ATOM 733 C CA . ALA A 1 94 ? 11.583 -1.833 -10.779 1.00 83.25 94 ALA A CA 1
ATOM 734 C C . ALA A 1 94 ? 11.790 -3.198 -10.097 1.00 83.25 94 ALA A C 1
ATOM 736 O O . ALA A 1 94 ? 11.085 -3.522 -9.140 1.00 83.25 94 ALA A O 1
ATOM 737 N N . ALA A 1 95 ? 12.804 -3.953 -10.526 1.00 84.31 95 ALA A N 1
ATOM 738 C CA . ALA A 1 95 ? 13.154 -5.265 -9.992 1.00 84.31 95 ALA A CA 1
ATOM 739 C C . ALA A 1 95 ? 13.620 -5.216 -8.530 1.00 84.31 95 ALA A C 1
ATOM 741 O O . ALA A 1 95 ? 13.346 -6.152 -7.786 1.00 84.31 95 ALA A O 1
ATOM 742 N N . VAL A 1 96 ? 14.279 -4.136 -8.094 1.00 88.31 96 VAL A N 1
ATOM 743 C CA . VAL A 1 96 ? 14.654 -3.922 -6.681 1.00 88.31 96 VAL A CA 1
ATOM 744 C C . VAL A 1 96 ? 13.490 -3.341 -5.873 1.00 88.31 96 VAL A C 1
ATOM 746 O O . VAL A 1 96 ? 13.267 -3.720 -4.722 1.00 88.31 96 VAL A O 1
ATOM 749 N N . THR A 1 97 ? 12.713 -2.440 -6.475 1.00 85.44 97 THR A N 1
ATOM 750 C CA . THR A 1 97 ? 11.585 -1.772 -5.811 1.00 85.44 97 THR A CA 1
ATOM 751 C C . THR A 1 97 ? 10.468 -2.756 -5.477 1.00 85.44 97 THR A C 1
ATOM 753 O O . THR A 1 97 ? 9.905 -2.674 -4.388 1.00 85.44 97 THR A O 1
ATOM 756 N N . TRP A 1 98 ? 10.172 -3.717 -6.356 1.00 81.50 98 TRP A N 1
ATOM 757 C CA . TRP A 1 98 ? 9.131 -4.724 -6.134 1.00 81.50 98 TRP A CA 1
ATOM 758 C C . TRP A 1 98 ? 9.320 -5.557 -4.851 1.00 81.50 98 TRP A C 1
ATOM 760 O O . TRP A 1 98 ? 8.434 -5.516 -3.992 1.00 81.50 98 TRP A O 1
ATOM 770 N N . PRO A 1 99 ? 10.435 -6.290 -4.650 1.00 85.25 99 PRO A N 1
ATOM 771 C CA . PRO A 1 99 ? 10.636 -7.087 -3.445 1.00 85.25 99 PRO A CA 1
ATOM 772 C C . PRO A 1 99 ? 10.734 -6.205 -2.201 1.00 85.25 99 PRO A C 1
ATOM 774 O O . PRO A 1 99 ? 10.261 -6.610 -1.143 1.00 85.25 99 PRO A O 1
ATOM 777 N N . LEU A 1 100 ? 11.270 -4.985 -2.316 1.00 85.75 100 LEU A N 1
ATOM 778 C CA . LEU A 1 100 ? 11.328 -4.041 -1.203 1.00 85.75 100 LEU A CA 1
ATOM 779 C C . LEU A 1 100 ? 9.929 -3.553 -0.789 1.00 85.75 100 LEU A C 1
ATOM 781 O O . LEU A 1 100 ? 9.605 -3.525 0.400 1.00 85.75 100 LEU A O 1
ATOM 785 N N . ALA A 1 101 ? 9.077 -3.214 -1.758 1.00 80.31 101 ALA A N 1
ATOM 786 C CA . ALA A 1 101 ? 7.689 -2.829 -1.522 1.00 80.31 101 ALA A CA 1
ATOM 787 C C . ALA A 1 101 ? 6.881 -4.001 -0.945 1.00 80.31 101 ALA A C 1
ATOM 789 O O . ALA A 1 101 ? 6.143 -3.819 0.025 1.00 80.31 101 ALA A O 1
ATOM 790 N N . MET A 1 102 ? 7.083 -5.211 -1.472 1.00 80.88 102 MET A N 1
ATOM 791 C CA . MET A 1 102 ? 6.447 -6.435 -0.983 1.00 80.88 102 MET A CA 1
ATOM 792 C C . MET A 1 102 ? 6.886 -6.768 0.452 1.00 80.88 102 MET A C 1
ATOM 794 O O . MET A 1 102 ? 6.051 -7.034 1.318 1.00 80.88 102 MET A O 1
ATOM 798 N N . ALA A 1 103 ? 8.184 -6.686 0.747 1.00 84.62 103 ALA A N 1
ATOM 799 C CA . ALA A 1 103 ? 8.717 -6.897 2.090 1.00 84.62 103 ALA A CA 1
ATOM 800 C C . ALA A 1 103 ? 8.176 -5.856 3.080 1.00 84.62 103 ALA A C 1
ATOM 802 O O . ALA A 1 103 ? 7.737 -6.212 4.173 1.00 84.62 103 ALA A O 1
ATOM 803 N N . SER A 1 104 ? 8.134 -4.581 2.685 1.00 78.69 104 SER A N 1
ATOM 804 C CA . SER A 1 104 ? 7.551 -3.498 3.487 1.00 78.69 104 SER A CA 1
ATOM 805 C C . SER A 1 104 ? 6.064 -3.735 3.775 1.00 78.69 104 SER A C 1
ATOM 807 O O . SER A 1 104 ? 5.617 -3.580 4.916 1.00 78.69 104 SER A O 1
ATOM 809 N N . TYR A 1 105 ? 5.307 -4.188 2.770 1.00 77.88 105 TYR A N 1
ATOM 810 C CA . TYR A 1 105 ? 3.894 -4.541 2.892 1.00 77.88 105 TYR A CA 1
ATOM 811 C C . TYR A 1 105 ? 3.657 -5.631 3.949 1.00 77.88 105 TYR A C 1
ATOM 813 O O . TYR A 1 105 ? 2.889 -5.427 4.897 1.00 77.88 105 TYR A O 1
ATOM 821 N N . PHE A 1 106 ? 4.363 -6.761 3.835 1.00 79.31 106 PHE A N 1
ATOM 822 C CA . PHE A 1 106 ? 4.208 -7.889 4.756 1.00 79.31 106 PHE A CA 1
ATOM 823 C C . PHE A 1 106 ? 4.754 -7.607 6.156 1.00 79.31 106 PHE A C 1
ATOM 825 O O . PHE A 1 106 ? 4.133 -8.009 7.138 1.00 79.31 106 PHE A O 1
ATOM 832 N N . SER A 1 107 ? 5.886 -6.909 6.253 1.00 80.38 107 SER A N 1
ATOM 833 C CA . SER A 1 107 ? 6.548 -6.631 7.527 1.00 80.38 107 SER A CA 1
ATOM 834 C C . SER A 1 107 ? 5.806 -5.580 8.354 1.00 80.38 107 SER A C 1
ATOM 836 O O . SER A 1 107 ? 5.651 -5.744 9.562 1.00 80.38 107 SER A O 1
ATOM 838 N N . ARG A 1 108 ? 5.335 -4.492 7.729 1.00 74.88 108 ARG A N 1
ATOM 839 C CA . ARG A 1 108 ? 4.926 -3.290 8.474 1.00 74.88 108 ARG A CA 1
ATOM 840 C C . ARG A 1 108 ? 3.436 -2.989 8.431 1.00 74.88 108 ARG A C 1
ATOM 842 O O . ARG A 1 108 ? 2.901 -2.476 9.414 1.00 74.88 108 ARG A O 1
ATOM 849 N N . PHE A 1 109 ? 2.772 -3.256 7.310 1.00 72.31 109 PHE A N 1
ATOM 850 C CA . PHE A 1 109 ? 1.384 -2.832 7.112 1.00 72.31 109 PHE A CA 1
ATOM 851 C C . PHE A 1 109 ? 0.389 -3.899 7.556 1.00 72.31 109 PHE A C 1
ATOM 853 O O . PHE A 1 109 ? -0.530 -3.593 8.313 1.00 72.31 109 PHE A O 1
ATOM 860 N N . ARG A 1 110 ? 0.631 -5.160 7.187 1.00 73.06 110 ARG A N 1
ATOM 861 C CA . ARG A 1 110 ? -0.247 -6.278 7.548 1.00 73.06 110 ARG A CA 1
ATOM 862 C C . ARG A 1 110 ? -0.456 -6.458 9.066 1.00 73.06 110 ARG A C 1
ATOM 864 O O . ARG A 1 110 ? -1.617 -6.572 9.461 1.00 73.06 110 ARG A O 1
ATOM 871 N N . PRO A 1 111 ? 0.585 -6.456 9.930 1.00 75.06 111 PRO A N 1
ATOM 872 C CA . PRO A 1 111 ? 0.370 -6.584 11.373 1.00 75.06 111 PRO A CA 1
ATOM 873 C C . PRO A 1 111 ? -0.345 -5.361 11.960 1.00 75.06 111 PRO A C 1
ATOM 875 O O . PRO A 1 111 ? -1.343 -5.521 12.649 1.00 75.06 111 PRO A O 1
ATOM 878 N N . ARG A 1 112 ? 0.053 -4.134 11.588 1.00 74.88 112 ARG A N 1
ATOM 879 C CA . ARG A 1 112 ? -0.579 -2.904 12.104 1.00 74.88 112 ARG A CA 1
ATOM 880 C C . ARG A 1 112 ? -2.069 -2.807 11.804 1.00 74.88 112 ARG A C 1
ATOM 882 O O . ARG A 1 112 ? -2.836 -2.371 12.654 1.00 74.88 112 ARG A O 1
ATOM 889 N N . VAL A 1 113 ? -2.480 -3.173 10.593 1.00 74.12 113 VAL A N 1
ATOM 890 C CA . VAL A 1 113 ? -3.898 -3.131 10.213 1.00 74.12 113 VAL A CA 1
ATOM 891 C C . VAL A 1 113 ? -4.682 -4.223 10.935 1.00 74.12 113 VAL A C 1
ATOM 893 O O . VAL A 1 113 ? -5.842 -4.000 11.280 1.00 74.12 113 VAL A O 1
ATOM 896 N N . ARG A 1 114 ? -4.067 -5.384 11.194 1.00 78.38 114 ARG A N 1
ATOM 897 C CA . ARG A 1 114 ? -4.696 -6.450 11.978 1.00 78.38 114 ARG A CA 1
ATOM 898 C C . ARG A 1 114 ? -4.894 -6.026 13.431 1.00 78.38 114 ARG A C 1
ATOM 900 O O . ARG A 1 114 ? -6.020 -6.097 13.905 1.00 78.38 114 ARG A O 1
ATOM 907 N N . ASP A 1 115 ? -3.856 -5.498 14.068 1.00 79.56 115 ASP A N 1
ATOM 908 C CA . ASP A 1 115 ? -3.905 -5.079 15.471 1.00 79.56 115 ASP A CA 1
ATOM 909 C C . ASP A 1 115 ? -4.923 -3.945 15.682 1.00 79.56 115 ASP A C 1
ATOM 911 O O . ASP A 1 115 ? -5.715 -3.981 16.619 1.00 79.56 115 ASP A O 1
ATOM 915 N N . LEU A 1 116 ? -4.981 -2.965 14.768 1.00 75.62 116 LEU A N 1
ATOM 916 C CA . LEU A 1 116 ? -5.986 -1.894 14.825 1.00 75.62 116 LEU A CA 1
ATOM 917 C C . LEU A 1 116 ? -7.415 -2.419 14.622 1.00 75.62 116 LEU A C 1
ATOM 919 O O . LEU A 1 116 ? -8.345 -1.938 15.266 1.00 75.62 116 LEU A O 1
ATOM 923 N N . LYS A 1 117 ? -7.612 -3.409 13.741 1.00 78.69 117 LYS A N 1
ATOM 924 C CA . LYS A 1 117 ? -8.924 -4.052 13.565 1.00 78.69 117 LYS A CA 1
ATOM 925 C C . LYS A 1 117 ? -9.342 -4.839 14.804 1.00 78.69 117 LYS A C 1
ATOM 927 O O . LYS A 1 117 ? -10.515 -4.789 15.161 1.00 78.69 117 LYS A O 1
ATOM 932 N N . GLU A 1 118 ? -8.412 -5.555 15.431 1.00 83.62 118 GLU A N 1
ATOM 933 C CA . GLU A 1 118 ? -8.654 -6.281 16.681 1.00 83.62 118 GLU A CA 1
ATOM 934 C C . GLU A 1 118 ? -9.043 -5.301 17.798 1.00 83.62 118 GLU A C 1
ATOM 936 O O . GLU A 1 118 ? -10.111 -5.455 18.381 1.00 83.62 118 GLU A O 1
ATOM 941 N N . GLN A 1 119 ? -8.305 -4.199 17.971 1.00 78.50 119 GLN A N 1
ATOM 942 C CA . GLN A 1 119 ? -8.644 -3.157 18.952 1.00 78.50 119 GLN A CA 1
ATOM 943 C C . GLN A 1 119 ? -10.030 -2.529 18.723 1.00 78.50 119 GLN A C 1
ATOM 945 O O . GLN A 1 119 ? -10.792 -2.329 19.671 1.00 78.50 119 GLN A O 1
ATOM 950 N N . ILE A 1 120 ? -10.400 -2.231 17.472 1.00 79.25 120 ILE A N 1
ATOM 951 C CA . ILE A 1 120 ? -11.742 -1.703 17.162 1.00 79.25 120 ILE A CA 1
ATOM 952 C C . ILE A 1 120 ? -12.827 -2.746 17.464 1.00 79.25 120 ILE A C 1
ATOM 954 O O . ILE A 1 120 ? -13.896 -2.408 17.969 1.00 79.25 120 ILE A O 1
ATOM 958 N N . ARG A 1 121 ? -12.571 -4.025 17.176 1.00 82.62 121 ARG A N 1
ATOM 959 C CA . ARG A 1 121 ? -13.523 -5.101 17.460 1.00 82.62 121 ARG A CA 1
ATOM 960 C C . ARG A 1 121 ? -13.725 -5.288 18.964 1.00 82.62 121 ARG A C 1
ATOM 962 O O . ARG A 1 121 ? -14.869 -5.397 19.397 1.00 82.62 121 ARG A O 1
ATOM 969 N N . ASP A 1 122 ? -12.650 -5.269 19.743 1.00 87.00 122 ASP A N 1
ATOM 970 C CA . ASP A 1 122 ? -12.704 -5.438 21.197 1.00 87.00 122 ASP A CA 1
ATOM 971 C C . ASP A 1 122 ? -13.431 -4.266 21.868 1.00 87.00 122 ASP A C 1
ATOM 973 O O . ASP A 1 122 ? -14.307 -4.463 22.710 1.00 87.00 122 ASP A O 1
ATOM 977 N N . THR A 1 123 ? -13.155 -3.037 21.425 1.00 80.12 123 THR A N 1
ATOM 978 C CA . THR A 1 123 ? -13.845 -1.835 21.927 1.00 80.12 123 THR A CA 1
ATOM 979 C C . THR A 1 123 ? -15.329 -1.802 21.562 1.00 80.12 123 THR A C 1
ATOM 981 O O . THR A 1 123 ? -16.138 -1.329 22.363 1.00 80.12 123 THR A O 1
ATOM 984 N N . ALA A 1 124 ? -15.711 -2.328 20.394 1.00 77.38 124 ALA A N 1
ATOM 985 C CA . ALA A 1 124 ? -17.112 -2.472 20.008 1.00 77.38 124 ALA A CA 1
ATOM 986 C C . ALA A 1 124 ? -17.835 -3.538 20.848 1.00 77.38 124 ALA A C 1
ATOM 988 O O . ALA A 1 124 ? -18.976 -3.326 21.255 1.00 77.38 124 ALA A O 1
ATOM 989 N N . ILE A 1 125 ? -17.176 -4.664 21.144 1.00 83.69 125 ILE A N 1
ATOM 990 C CA . ILE A 1 125 ? -17.739 -5.719 22.001 1.00 83.69 125 ILE A CA 1
ATOM 991 C C . ILE A 1 125 ? -17.990 -5.186 23.414 1.00 83.69 125 ILE A C 1
ATOM 993 O O . ILE A 1 125 ? -19.069 -5.410 23.960 1.00 83.69 125 ILE A O 1
ATOM 997 N N . LEU A 1 126 ? -17.033 -4.449 23.983 1.00 81.25 126 LEU A N 1
ATOM 998 C CA . LEU A 1 126 ? -17.185 -3.837 25.305 1.00 81.25 126 LEU A CA 1
ATOM 999 C C . LEU A 1 126 ? -18.351 -2.842 25.345 1.00 81.25 126 LEU A C 1
ATOM 1001 O O . LEU A 1 126 ? -19.164 -2.892 26.265 1.00 81.25 126 LEU A O 1
ATOM 1005 N N . ALA A 1 127 ? -18.487 -1.987 24.327 1.00 75.06 127 ALA A N 1
ATOM 1006 C CA . ALA A 1 127 ? -19.608 -1.050 24.248 1.00 75.06 127 ALA A CA 1
ATOM 1007 C C . ALA A 1 127 ? -20.966 -1.765 24.199 1.00 75.06 127 ALA A C 1
ATOM 1009 O O . ALA A 1 127 ? -21.877 -1.398 24.939 1.00 75.06 127 ALA A O 1
ATO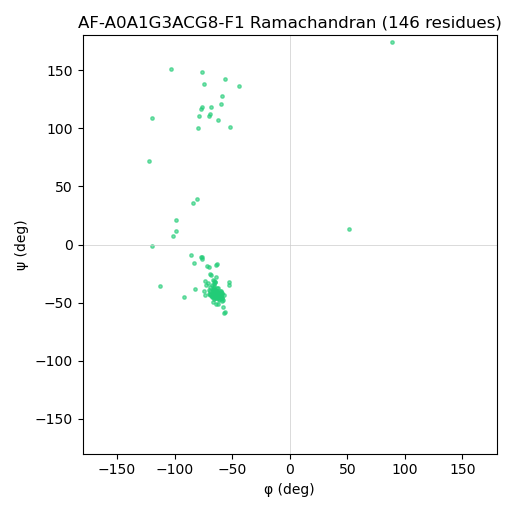M 1010 N N . LEU A 1 128 ? -21.080 -2.832 23.400 1.00 79.38 128 LEU A N 1
ATOM 1011 C CA . LEU A 1 128 ? -22.298 -3.644 23.323 1.00 79.38 128 LEU A CA 1
ATOM 1012 C C . LEU A 1 128 ? -22.624 -4.331 24.655 1.00 79.38 128 LEU A C 1
ATOM 1014 O O . LEU A 1 128 ? -23.790 -4.435 25.026 1.00 79.38 128 LEU A O 1
ATOM 1018 N N . GLN A 1 129 ? -21.615 -4.795 25.396 1.00 84.31 129 GLN A N 1
ATOM 1019 C CA . GLN A 1 129 ? -21.826 -5.391 26.718 1.00 84.31 129 GLN A CA 1
ATOM 1020 C C . GLN A 1 129 ? -22.354 -4.369 27.731 1.00 84.31 129 GLN A C 1
ATOM 1022 O O . GLN A 1 129 ? -23.279 -4.693 28.480 1.00 84.31 129 GLN A O 1
ATOM 1027 N N . CYS A 1 130 ? -21.820 -3.144 27.727 1.00 78.81 130 CYS A N 1
ATOM 1028 C CA . CYS A 1 130 ? -22.334 -2.054 28.556 1.00 78.81 130 CYS A CA 1
ATOM 1029 C C . CYS A 1 130 ? -23.785 -1.710 28.200 1.00 78.81 130 CYS A C 1
ATOM 1031 O O . CYS A 1 130 ? -24.626 -1.621 29.090 1.00 78.81 130 CYS A O 1
ATOM 1033 N N . GLU A 1 131 ? -24.104 -1.603 26.909 1.00 80.31 131 GLU A N 1
ATOM 1034 C CA . GLU A 1 131 ? -25.460 -1.290 26.446 1.00 80.31 131 GLU A CA 1
ATOM 1035 C C . GLU A 1 131 ? -26.466 -2.385 26.836 1.00 80.31 131 GLU A C 1
ATOM 1037 O O . GLU A 1 131 ? -27.549 -2.092 27.341 1.00 80.31 131 GLU A O 1
ATOM 1042 N N . ILE A 1 132 ? -26.089 -3.664 26.709 1.00 83.06 132 ILE A N 1
ATOM 1043 C CA . ILE A 1 132 ? -26.911 -4.791 27.179 1.00 83.06 132 ILE A CA 1
ATOM 1044 C C . ILE A 1 132 ? -27.106 -4.734 28.699 1.00 83.06 132 ILE A C 1
ATOM 1046 O O . ILE A 1 132 ? -28.207 -5.002 29.186 1.00 83.06 132 ILE A O 1
ATOM 1050 N N . ALA A 1 133 ? -26.062 -4.404 29.463 1.00 79.81 133 ALA A N 1
ATOM 1051 C CA . ALA A 1 133 ? -26.154 -4.293 30.915 1.00 79.81 133 ALA A CA 1
ATOM 1052 C C . ALA A 1 133 ? -27.091 -3.153 31.343 1.00 79.81 133 ALA A C 1
ATOM 1054 O O . ALA A 1 133 ? -27.895 -3.336 32.262 1.00 79.81 133 ALA A O 1
ATOM 1055 N N . ASP A 1 134 ? -27.042 -2.015 30.653 1.00 80.19 134 ASP A N 1
ATOM 1056 C CA . ASP A 1 134 ? -27.920 -0.875 30.913 1.00 80.19 134 ASP A CA 1
ATOM 1057 C C . ASP A 1 134 ? -29.368 -1.157 30.505 1.00 80.19 134 ASP A C 1
ATOM 1059 O O . ASP A 1 134 ? -30.282 -0.895 31.289 1.00 80.19 134 ASP A O 1
ATOM 1063 N N . LEU A 1 135 ? -29.600 -1.792 29.352 1.00 80.44 135 LEU A N 1
ATOM 1064 C CA . LEU A 1 135 ? -30.933 -2.259 28.957 1.00 80.44 135 LEU A CA 1
ATOM 1065 C C . LEU A 1 135 ? -31.500 -3.255 29.974 1.00 80.44 135 LEU A C 1
ATOM 1067 O O . LEU A 1 135 ? -32.673 -3.185 30.342 1.00 80.44 135 LEU A O 1
ATOM 1071 N N . ARG A 1 136 ? -30.662 -4.158 30.495 1.00 83.44 136 ARG A N 1
ATOM 1072 C CA . ARG A 1 136 ? -31.072 -5.115 31.528 1.00 83.44 136 ARG A CA 1
ATOM 1073 C C . ARG A 1 136 ? -31.432 -4.427 32.841 1.00 83.44 136 ARG A C 1
ATOM 1075 O O . ARG A 1 136 ? -32.369 -4.871 33.500 1.00 83.44 136 ARG A O 1
ATOM 1082 N N . LYS A 1 137 ? -30.736 -3.348 33.212 1.00 80.00 137 LYS A N 1
ATOM 1083 C CA . LYS A 1 137 ? -31.116 -2.514 34.363 1.00 80.00 137 LYS A CA 1
ATOM 1084 C C . LYS A 1 137 ? -32.454 -1.820 34.132 1.00 80.00 137 LYS A C 1
ATOM 1086 O O . LYS A 1 137 ? -33.284 -1.869 35.028 1.00 80.00 137 LYS A O 1
ATOM 1091 N N . GLN A 1 138 ? -32.684 -1.249 32.948 1.00 80.31 138 GLN A N 1
ATOM 1092 C CA . GLN A 1 138 ? -33.941 -0.567 32.613 1.00 80.31 138 GLN A CA 1
ATOM 1093 C C . GLN A 1 138 ? -35.147 -1.518 32.634 1.00 80.31 138 GLN A C 1
ATOM 1095 O O . GLN A 1 138 ? -36.197 -1.166 33.165 1.00 80.31 138 GLN A O 1
ATOM 1100 N N . ILE A 1 139 ? -34.989 -2.743 32.121 1.00 81.81 139 ILE A N 1
ATOM 1101 C CA . ILE A 1 139 ? -36.033 -3.782 32.162 1.00 81.81 139 ILE A CA 1
ATOM 1102 C C . ILE A 1 139 ? -36.196 -4.352 33.584 1.00 81.81 139 ILE A C 1
ATOM 1104 O O . ILE A 1 139 ? -37.299 -4.704 33.994 1.00 81.81 139 ILE A O 1
ATOM 1108 N N . GLY A 1 140 ? -35.098 -4.456 34.339 1.00 69.50 140 GLY A N 1
ATOM 1109 C CA . GLY A 1 140 ? -35.066 -4.976 35.708 1.00 69.50 140 GLY A CA 1
ATOM 1110 C C . GLY A 1 140 ? -35.580 -4.008 36.776 1.00 69.50 140 GLY A C 1
ATOM 1111 O O . GLY A 1 140 ? -35.827 -4.441 37.898 1.00 69.50 140 GLY A O 1
ATOM 1112 N N . THR A 1 141 ? -35.766 -2.727 36.454 1.00 57.72 141 THR A N 1
ATOM 1113 C CA . THR A 1 141 ? -36.568 -1.796 37.254 1.00 57.72 141 THR A CA 1
ATOM 1114 C C . THR A 1 141 ? -38.049 -2.023 36.947 1.00 57.72 141 THR A C 1
ATOM 1116 O O . THR A 1 141 ? -38.523 -1.537 35.919 1.00 57.72 141 THR A O 1
ATOM 1119 N N . PRO A 1 142 ? -38.813 -2.747 37.791 1.00 55.62 142 PRO A N 1
ATOM 1120 C CA . PRO A 1 142 ? -40.253 -2.830 37.615 1.00 55.62 142 PRO A CA 1
ATOM 1121 C C . PRO A 1 142 ? -40.829 -1.417 37.673 1.00 55.62 142 PRO A C 1
ATOM 1123 O O . PRO A 1 142 ? -40.553 -0.654 38.603 1.00 55.62 142 PRO A O 1
ATOM 1126 N N . ARG A 1 143 ? -41.613 -1.085 36.648 1.00 57.22 143 ARG A N 1
ATOM 1127 C CA . ARG A 1 143 ? -42.415 0.128 36.543 1.00 57.22 143 ARG A CA 1
ATOM 1128 C C . ARG A 1 143 ? -43.261 0.261 37.808 1.00 57.22 143 ARG A C 1
ATOM 1130 O O . ARG A 1 143 ? -44.267 -0.419 37.978 1.00 57.22 143 ARG A O 1
ATOM 1137 N N . ARG A 1 144 ? -42.821 1.115 38.729 1.00 56.22 144 ARG A N 1
ATOM 1138 C CA . ARG A 1 144 ? -43.498 1.422 39.994 1.00 56.22 144 ARG A CA 1
ATOM 1139 C C . ARG A 1 144 ? -44.634 2.430 39.762 1.00 56.22 144 ARG A C 1
ATOM 1141 O O . ARG A 1 144 ? -44.826 3.312 40.588 1.00 56.22 144 ARG A O 1
ATOM 1148 N N . ASP A 1 145 ? -45.357 2.286 38.650 1.00 56.41 145 ASP A N 1
ATOM 1149 C CA . ASP A 1 145 ? -46.438 3.193 38.239 1.00 56.41 145 ASP A CA 1
ATOM 1150 C C . ASP A 1 145 ? -47.801 2.487 38.122 1.00 56.41 145 ASP A C 1
ATOM 1152 O O . ASP A 1 145 ? -48.799 3.151 37.870 1.00 56.41 145 ASP A O 1
ATOM 1156 N N . ASP A 1 146 ? -47.885 1.172 38.364 1.00 55.34 146 ASP A N 1
ATOM 1157 C CA . ASP A 1 146 ? -49.142 0.410 38.223 1.00 55.34 146 ASP A CA 1
ATOM 1158 C C . ASP A 1 146 ? -49.874 0.186 39.568 1.00 55.34 146 ASP A C 1
ATOM 1160 O O . ASP A 1 146 ? -50.688 -0.726 39.701 1.00 55.34 146 ASP A O 1
ATOM 1164 N N . ALA A 1 147 ? -49.588 0.999 40.591 1.00 50.12 147 ALA A N 1
ATOM 1165 C CA . ALA A 1 147 ? -50.256 0.934 41.895 1.00 50.12 147 ALA A CA 1
ATOM 1166 C C . ALA A 1 147 ? -50.913 2.278 42.252 1.00 50.12 147 ALA A C 1
ATOM 1168 O O . ALA A 1 147 ? -50.439 3.003 43.129 1.00 50.12 147 ALA A O 1
ATOM 1169 N N . THR A 1 148 ? -52.008 2.591 41.561 1.00 51.69 148 THR A N 1
ATOM 1170 C CA . THR A 1 148 ? -53.048 3.536 42.007 1.00 51.69 148 THR A CA 1
ATOM 1171 C C . THR A 1 148 ? -54.392 2.844 41.983 1.00 51.69 148 THR A C 1
ATOM 1173 O O . THR A 1 148 ? -54.665 2.194 40.948 1.00 51.69 148 THR A O 1
#

Radius of gyration: 30.5 Å; Cα contacts (8 Å, |Δi|>4): 75; chains: 1; bounding box: 82×23×91 Å